Protein AF-A0A6G0UF89-F1 (afdb_monomer)

Radius of gyration: 19.94 Å; Cα contacts (8 Å, |Δi|>4): 93; chains: 1; bounding box: 44×32×61 Å

Secondary structure (DSSP, 8-state):
-HHHHHHHHHHHHHHTT---B-HHHHHHHHHHHHHHHHHHHHHHHHHHHHHHHHHH-HHHHHTS-HHHHHHHHHHHHHHHHHHHHHHHHTT--TTS-BSS--HHHHS-HHHHHHHHHHHHHHHHHHHHHHHHTSPPP---

Sequence (140 aa):
IGTLVRATYAVYANANNITVFAKTTCLKMNSLQTVGACASQVILVAIAFDRFMAVFRPLAYSKNNSRLFFYAVAVVGISMGLLFAVIVHIGVDDSVPITVCSVGPAMTRAMIQINIAWSGTFLFLLFCKFISMRPFPNFH

Solvent-accessible surface area (backbone atoms only — not comparable to full-atom values): 7962 Å² total; per-residue (Å²): 106,24,64,55,55,50,51,54,49,51,54,53,29,62,77,67,72,57,60,72,40,54,42,64,62,43,48,55,47,48,32,46,26,46,26,48,50,44,35,49,53,50,50,51,54,51,52,56,47,52,55,51,41,49,71,78,35,50,77,65,46,76,78,48,77,60,63,65,52,55,48,52,52,49,52,53,31,43,51,51,22,50,53,51,40,55,58,69,61,63,89,70,73,63,90,56,78,36,71,66,86,47,70,70,89,69,46,61,73,67,61,54,52,51,49,54,52,51,54,53,50,49,55,48,50,51,52,53,53,59,56,68,74,50,81,77,78,79,89,124

Nearest PDB structures (foldseek):
  5wf6-assembly1_A  TM=6.890E-01  e=8.828E-02  Homo sapiens
  2ydo-assembly1_A  TM=6.700E-01  e=9.978E-02  Homo sapiens
  3qak-assembly1_A  TM=5.951E-01  e=1.531E-01  Homo sapiens
  8ugw-assembly1_A  TM=5.772E-01  e=3.192E-01  Tequatrovirus T4
  7ld4-assembly1_R  TM=7.280E-01  e=1.227E+00  Homo sapiens

Foldseek 3Di:
DLVVVVVVVVVVCVVVVNQKDFLVVLLVSVLVVQLVVLLVVLLVVLVVVLVVCCVPPVPVSVPDPCVVVSVVSNVVSNVLSVVLSVVLPPPFDRPDIDRDSDPVVSGDPVSVVVSVVVSVVVVVVVVVVVVVVDDDDPPD

pLDDT: mean 77.2, std 8.53, range [42.72, 93.0]

Mean predicted aligned error: 8.64 Å

Structure (mmCIF, N/CA/C/O backbone):
data_AF-A0A6G0UF89-F1
#
_entry.id   AF-A0A6G0UF89-F1
#
loop_
_atom_site.group_PDB
_atom_site.id
_atom_site.type_symbol
_atom_site.label_atom_id
_atom_site.label_alt_id
_atom_site.label_comp_id
_atom_site.label_asym_id
_atom_site.label_entity_id
_atom_site.label_seq_id
_atom_site.pdbx_PDB_ins_code
_atom_site.Cartn_x
_atom_site.Cartn_y
_atom_site.Cartn_z
_atom_site.occupancy
_atom_site.B_iso_or_equiv
_atom_site.auth_seq_id
_atom_site.auth_comp_id
_atom_site.auth_asym_id
_atom_site.auth_atom_id
_atom_site.pdbx_PDB_model_num
ATOM 1 N N . ILE A 1 1 ? 1.447 -10.960 -1.028 1.00 68.19 1 ILE A N 1
ATOM 2 C CA . ILE A 1 1 ? 1.215 -11.077 -2.492 1.00 68.19 1 ILE A CA 1
ATOM 3 C C . ILE A 1 1 ? 2.253 -10.270 -3.273 1.00 68.19 1 ILE A C 1
ATOM 5 O O . ILE A 1 1 ? 3.057 -10.889 -3.950 1.00 68.19 1 ILE A O 1
ATOM 9 N N . GLY A 1 2 ? 2.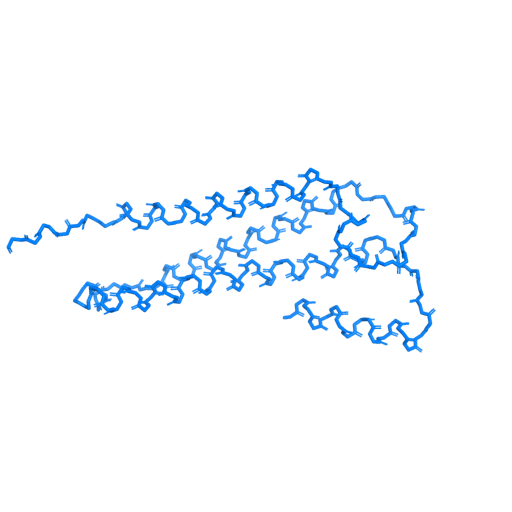344 -8.941 -3.137 1.00 73.12 2 GLY A N 1
ATOM 10 C CA . GLY A 1 2 ? 3.314 -8.167 -3.935 1.00 73.12 2 GLY A CA 1
ATOM 11 C C . GLY A 1 2 ? 4.801 -8.468 -3.672 1.00 73.12 2 GLY A C 1
ATOM 12 O O . GLY A 1 2 ? 5.582 -8.507 -4.615 1.00 73.12 2 GLY A O 1
ATOM 13 N N . THR A 1 3 ? 5.202 -8.788 -2.435 1.00 77.25 3 THR A N 1
ATOM 14 C CA . THR A 1 3 ? 6.576 -9.250 -2.133 1.00 77.25 3 THR A CA 1
ATOM 15 C C . THR A 1 3 ? 6.909 -10.587 -2.794 1.00 77.25 3 THR A C 1
ATOM 17 O O . THR A 1 3 ? 8.015 -10.766 -3.288 1.00 77.25 3 THR A O 1
ATOM 20 N N . LEU A 1 4 ? 5.938 -11.504 -2.849 1.00 80.50 4 LEU A N 1
ATOM 21 C CA . LEU A 1 4 ? 6.075 -12.803 -3.509 1.00 80.50 4 LEU A CA 1
ATOM 22 C C . LEU A 1 4 ? 6.234 -12.637 -5.025 1.00 80.50 4 LEU A C 1
ATOM 24 O O . LEU A 1 4 ? 7.116 -13.248 -5.621 1.00 80.50 4 LEU A O 1
ATOM 28 N N . VAL A 1 5 ? 5.428 -11.770 -5.644 1.00 82.69 5 VAL A N 1
ATOM 29 C CA . VAL A 1 5 ? 5.542 -11.446 -7.078 1.00 82.69 5 VAL A CA 1
ATOM 30 C C . VAL A 1 5 ? 6.910 -10.834 -7.387 1.00 82.69 5 VAL A C 1
ATOM 32 O O . VAL A 1 5 ? 7.569 -11.231 -8.341 1.00 82.69 5 VAL A O 1
ATOM 35 N N . ARG A 1 6 ? 7.398 -9.925 -6.537 1.00 83.12 6 ARG A N 1
ATOM 36 C CA . ARG A 1 6 ? 8.733 -9.337 -6.701 1.00 83.12 6 ARG A CA 1
ATOM 37 C C . ARG A 1 6 ? 9.855 -10.367 -6.542 1.00 83.12 6 ARG A C 1
ATOM 39 O O . ARG A 1 6 ? 10.805 -10.345 -7.317 1.00 83.12 6 ARG A O 1
ATOM 46 N N . ALA A 1 7 ? 9.752 -11.262 -5.560 1.00 85.44 7 ALA A N 1
ATOM 47 C CA . ALA A 1 7 ? 10.749 -12.305 -5.321 1.00 85.44 7 ALA A CA 1
ATOM 48 C C . ALA A 1 7 ? 10.803 -13.316 -6.476 1.00 85.44 7 ALA A C 1
ATOM 50 O O . ALA A 1 7 ? 11.879 -13.617 -6.982 1.00 85.44 7 ALA A O 1
ATOM 51 N N . THR A 1 8 ? 9.643 -13.788 -6.938 1.00 86.81 8 THR A N 1
ATOM 52 C CA . THR A 1 8 ? 9.547 -14.715 -8.079 1.00 86.81 8 THR A CA 1
ATOM 53 C C . THR A 1 8 ? 10.087 -14.087 -9.361 1.00 86.81 8 THR A C 1
ATOM 55 O O . THR A 1 8 ? 10.867 -14.724 -10.068 1.00 86.81 8 THR A O 1
ATOM 58 N N . TYR A 1 9 ? 9.769 -12.816 -9.620 1.00 85.00 9 TYR A N 1
ATOM 59 C CA . TYR A 1 9 ? 10.314 -12.094 -10.767 1.00 85.00 9 TYR A CA 1
ATOM 60 C C . TYR A 1 9 ? 11.834 -11.890 -10.676 1.00 85.00 9 TYR A C 1
ATOM 62 O O . TYR A 1 9 ? 12.526 -12.012 -11.682 1.00 85.00 9 TYR A O 1
ATOM 70 N N . ALA A 1 10 ? 12.379 -11.634 -9.482 1.00 84.69 10 ALA A N 1
ATOM 71 C CA . ALA A 1 10 ? 13.825 -11.516 -9.288 1.00 84.69 10 ALA A CA 1
ATOM 72 C C . ALA A 1 10 ? 14.558 -12.836 -9.583 1.00 84.69 10 ALA A C 1
ATOM 74 O O . ALA A 1 10 ? 15.586 -12.827 -10.259 1.00 84.69 10 ALA A O 1
ATOM 75 N N . VAL A 1 11 ? 14.006 -13.970 -9.137 1.00 89.75 11 VAL A N 1
ATOM 76 C CA . VAL A 1 11 ? 14.552 -15.303 -9.448 1.00 89.75 11 VAL A CA 1
ATOM 77 C C . VAL A 1 11 ? 14.484 -15.579 -10.952 1.00 89.75 11 VAL A C 1
ATOM 79 O O . VAL A 1 11 ? 15.469 -16.028 -11.536 1.00 89.75 11 VAL A O 1
ATOM 82 N N . TYR A 1 12 ? 13.359 -15.252 -11.594 1.00 89.25 12 TYR A N 1
ATOM 83 C CA . TYR A 1 12 ? 13.187 -15.405 -13.040 1.00 89.25 12 TYR A CA 1
ATOM 84 C C . TYR A 1 12 ? 14.169 -14.543 -13.849 1.00 89.25 12 TYR A C 1
ATOM 86 O O . TYR A 1 12 ? 14.790 -15.033 -14.792 1.00 89.25 12 TYR A O 1
ATOM 94 N N . ALA A 1 13 ? 14.339 -13.272 -13.480 1.00 87.25 13 ALA A N 1
ATOM 95 C CA . ALA A 1 13 ? 15.257 -12.361 -14.158 1.00 87.25 13 ALA A CA 1
ATOM 96 C C . ALA A 1 13 ? 16.716 -12.819 -14.019 1.00 87.25 13 ALA A C 1
ATOM 98 O O . ALA A 1 13 ? 17.458 -12.794 -14.999 1.00 87.25 13 ALA A O 1
ATOM 99 N N . ASN A 1 14 ? 17.096 -13.309 -12.833 1.00 88.50 14 ASN A N 1
ATOM 100 C CA . ASN A 1 14 ? 18.422 -13.873 -12.591 1.00 88.50 14 ASN A CA 1
ATOM 101 C C . ASN A 1 14 ? 18.672 -15.135 -13.434 1.00 88.50 14 ASN A C 1
ATOM 103 O O . ASN A 1 14 ? 19.735 -15.274 -14.026 1.00 88.50 14 ASN A O 1
ATOM 107 N N . ALA A 1 15 ? 17.677 -16.020 -13.556 1.00 93.00 15 ALA A N 1
ATOM 108 C CA . ALA A 1 15 ? 17.790 -17.223 -14.383 1.00 93.00 15 ALA A CA 1
ATOM 109 C C . ALA A 1 15 ? 17.967 -16.919 -15.886 1.00 93.00 15 ALA A C 1
ATOM 111 O O . ALA A 1 15 ? 18.557 -17.721 -16.604 1.00 93.00 15 ALA A O 1
ATOM 112 N N . ASN A 1 16 ? 17.485 -15.763 -16.355 1.00 90.75 16 ASN A N 1
ATOM 113 C CA . ASN A 1 16 ? 17.539 -15.349 -17.762 1.00 90.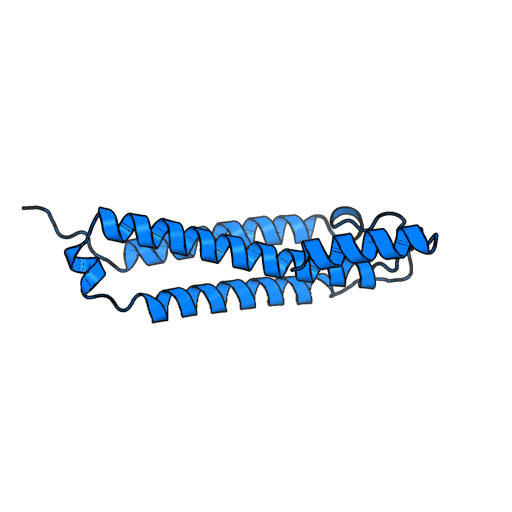75 16 ASN A CA 1
ATOM 114 C C . ASN A 1 16 ? 18.591 -14.258 -18.047 1.00 90.75 16 ASN A C 1
ATOM 116 O O . ASN A 1 16 ? 18.583 -13.685 -19.134 1.00 90.75 16 ASN A O 1
ATOM 120 N N . ASN A 1 17 ? 19.481 -13.943 -17.095 1.00 90.19 17 ASN A N 1
ATOM 121 C CA . ASN A 1 17 ? 20.476 -12.863 -17.208 1.00 90.19 17 ASN A CA 1
ATOM 122 C C . ASN A 1 17 ? 19.879 -11.489 -17.594 1.00 90.19 17 ASN A C 1
ATOM 124 O O . ASN A 1 17 ? 20.525 -10.677 -18.259 1.00 90.19 17 ASN A O 1
ATOM 128 N N . ILE A 1 18 ? 18.644 -11.202 -17.169 1.00 85.19 18 ILE A N 1
ATOM 129 C CA . ILE A 1 18 ? 17.982 -9.919 -17.433 1.00 85.19 18 ILE A CA 1
ATOM 130 C C . ILE A 1 18 ? 18.432 -8.913 -16.370 1.00 85.19 18 ILE A C 1
ATOM 132 O O . ILE A 1 18 ? 18.011 -8.981 -15.216 1.00 85.19 18 ILE A O 1
ATOM 136 N N . THR A 1 19 ? 19.275 -7.962 -16.766 1.00 83.25 19 THR A N 1
ATOM 137 C CA . THR A 1 19 ? 19.835 -6.923 -15.879 1.00 83.25 19 THR A CA 1
ATOM 138 C C . THR A 1 19 ? 19.254 -5.533 -16.123 1.00 83.25 19 THR A C 1
ATOM 140 O O . THR A 1 19 ? 19.593 -4.594 -15.407 1.00 83.25 19 THR A O 1
ATOM 143 N N . VAL A 1 20 ? 18.372 -5.392 -17.116 1.00 83.38 20 VAL A N 1
ATOM 144 C CA . VAL A 1 20 ? 17.774 -4.117 -17.515 1.00 83.38 20 VAL A CA 1
ATOM 145 C C . VAL A 1 20 ? 16.258 -4.236 -17.491 1.00 83.38 20 VAL A C 1
ATOM 147 O O . VAL A 1 20 ? 15.684 -5.135 -18.105 1.00 83.38 20 VAL A O 1
ATOM 150 N N . PHE A 1 21 ? 15.605 -3.316 -16.786 1.00 83.06 21 PHE A N 1
ATOM 151 C CA . PHE A 1 21 ? 14.157 -3.297 -16.629 1.00 83.06 21 PHE A CA 1
ATOM 152 C C . PHE A 1 21 ? 13.566 -1.997 -17.169 1.00 83.06 21 PHE A C 1
ATOM 154 O O . PHE A 1 21 ? 14.121 -0.913 -16.980 1.00 83.06 21 PHE A O 1
ATOM 161 N N . ALA A 1 22 ? 12.396 -2.111 -17.797 1.00 83.38 22 ALA A N 1
ATOM 162 C CA . ALA A 1 22 ? 11.557 -0.958 -18.089 1.00 83.38 22 ALA A CA 1
ATOM 163 C C . ALA A 1 22 ? 11.012 -0.373 -16.778 1.00 83.38 22 ALA A C 1
ATOM 165 O O . ALA A 1 22 ? 10.593 -1.112 -15.872 1.00 8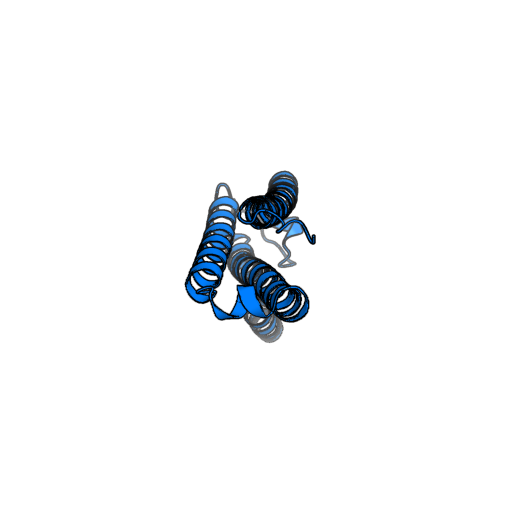3.38 22 ALA A O 1
ATOM 166 N N . LYS A 1 23 ? 10.987 0.961 -16.681 1.00 82.69 23 LYS A N 1
ATOM 167 C CA . LYS A 1 23 ? 10.486 1.668 -15.496 1.00 82.69 23 LYS A CA 1
ATOM 168 C C . LYS A 1 23 ? 9.042 1.291 -15.197 1.00 82.69 23 LYS A C 1
ATOM 170 O O . LYS A 1 23 ? 8.732 0.979 -14.046 1.00 82.69 23 LYS A O 1
ATOM 175 N N . THR A 1 24 ? 8.181 1.230 -16.212 1.00 81.94 24 THR A N 1
ATOM 176 C CA . THR A 1 24 ? 6.776 0.827 -16.054 1.00 81.94 24 THR A CA 1
ATOM 177 C C . THR A 1 24 ? 6.601 -0.566 -15.447 1.00 81.94 24 THR A C 1
ATOM 179 O O . THR A 1 24 ? 5.768 -0.731 -14.553 1.00 81.94 24 THR A O 1
ATOM 182 N N . THR A 1 25 ? 7.394 -1.562 -15.853 1.00 82.06 25 THR A N 1
ATOM 183 C CA . THR A 1 25 ? 7.330 -2.926 -15.291 1.00 82.06 25 THR A CA 1
ATOM 184 C C . THR A 1 25 ? 7.682 -2.932 -13.806 1.00 82.06 25 THR A C 1
ATOM 186 O O . THR A 1 25 ? 6.976 -3.534 -12.991 1.00 82.06 25 THR A O 1
ATOM 189 N N . CYS A 1 26 ? 8.727 -2.197 -13.429 1.00 82.50 26 CYS A N 1
ATOM 190 C CA . CYS A 1 26 ? 9.120 -2.047 -12.032 1.00 82.50 26 CYS A CA 1
ATOM 191 C C . CYS A 1 26 ? 8.066 -1.345 -11.185 1.00 82.50 26 CYS A C 1
ATOM 193 O O . CYS A 1 26 ? 7.780 -1.758 -10.057 1.00 82.50 26 CYS A O 1
ATOM 195 N N . LEU A 1 27 ? 7.442 -0.323 -11.753 1.00 82.75 27 LEU A N 1
ATOM 196 C CA . LEU A 1 27 ? 6.390 0.433 -11.101 1.00 82.75 27 LEU A CA 1
ATOM 197 C C . LEU A 1 27 ? 5.124 -0.407 -10.879 1.00 82.75 27 LEU A C 1
ATOM 199 O O . LEU A 1 27 ? 4.523 -0.343 -9.807 1.00 82.75 27 LEU A O 1
ATOM 203 N N . LYS A 1 28 ? 4.758 -1.260 -11.844 1.00 83.44 28 LYS A N 1
ATOM 204 C CA . LYS A 1 28 ? 3.637 -2.209 -11.718 1.00 83.44 28 LYS A CA 1
ATOM 205 C C . LYS A 1 28 ? 3.873 -3.232 -10.605 1.00 83.44 28 LYS A C 1
ATOM 207 O O . LYS A 1 28 ? 2.988 -3.473 -9.790 1.00 83.44 28 LYS A O 1
ATOM 212 N N . MET A 1 29 ? 5.074 -3.804 -10.519 1.00 83.19 29 MET A N 1
ATOM 213 C CA . MET A 1 29 ? 5.398 -4.736 -9.431 1.00 83.19 29 MET A CA 1
ATOM 214 C C . MET A 1 29 ? 5.375 -4.047 -8.065 1.00 83.19 29 MET A C 1
ATOM 216 O O . MET A 1 29 ? 4.870 -4.600 -7.086 1.00 83.19 29 MET A O 1
ATOM 220 N N . ASN A 1 30 ? 5.900 -2.824 -8.002 1.00 82.00 30 ASN A N 1
ATOM 221 C CA . ASN A 1 30 ? 5.961 -2.076 -6.760 1.00 82.00 30 ASN A CA 1
ATOM 222 C C . ASN A 1 30 ? 4.583 -1.584 -6.297 1.00 82.00 30 ASN A C 1
ATOM 224 O O . ASN A 1 30 ? 4.276 -1.670 -5.114 1.00 82.00 30 ASN A O 1
ATOM 228 N N . SER A 1 31 ? 3.724 -1.136 -7.213 1.00 82.88 31 SER A N 1
ATOM 229 C CA . SER A 1 31 ? 2.365 -0.704 -6.875 1.00 82.88 31 SER A CA 1
ATOM 230 C C . SER A 1 31 ? 1.544 -1.837 -6.253 1.00 82.88 31 SER A C 1
ATOM 232 O O . SER A 1 31 ? 0.901 -1.632 -5.223 1.00 82.88 31 SER A O 1
ATOM 234 N N . LEU A 1 32 ? 1.656 -3.064 -6.778 1.00 83.38 32 LEU A N 1
ATOM 235 C CA . LEU A 1 32 ? 1.030 -4.247 -6.182 1.00 83.38 32 LEU A CA 1
ATOM 236 C C . LEU A 1 32 ? 1.563 -4.537 -4.767 1.00 83.38 32 LEU A C 1
ATOM 238 O O . LEU A 1 32 ? 0.806 -4.932 -3.874 1.00 83.38 32 LEU A O 1
ATOM 242 N N . GLN A 1 33 ? 2.865 -4.338 -4.545 1.00 83.44 33 GLN A N 1
ATOM 243 C CA . GLN A 1 33 ? 3.470 -4.448 -3.218 1.00 83.44 33 GLN A CA 1
ATOM 244 C C . GLN A 1 33 ? 2.936 -3.377 -2.264 1.00 83.44 33 GLN A C 1
ATOM 246 O O . GLN A 1 33 ? 2.586 -3.714 -1.132 1.00 83.44 33 GLN A O 1
ATOM 251 N N . THR A 1 34 ? 2.819 -2.129 -2.713 1.00 79.62 34 THR A N 1
ATOM 252 C CA . THR A 1 34 ? 2.301 -1.027 -1.897 1.00 79.62 34 THR A CA 1
ATOM 253 C C . THR A 1 34 ? 0.842 -1.244 -1.509 1.00 79.62 34 THR A C 1
ATOM 255 O O . THR A 1 34 ? 0.530 -1.160 -0.325 1.00 79.62 34 THR A O 1
ATOM 258 N N . VAL A 1 35 ? -0.033 -1.610 -2.451 1.00 82.38 35 VAL A N 1
ATOM 259 C CA . VAL A 1 35 ? -1.453 -1.892 -2.159 1.00 82.38 35 VAL A CA 1
ATOM 260 C C . VAL A 1 35 ? -1.574 -2.990 -1.101 1.00 82.38 35 VAL A C 1
ATOM 262 O O . VAL A 1 35 ? -2.300 -2.839 -0.118 1.00 82.38 35 VAL A O 1
ATOM 265 N N . GLY A 1 36 ? -0.815 -4.080 -1.266 1.00 83.19 36 GLY A N 1
ATOM 266 C CA . GLY A 1 36 ? -0.802 -5.180 -0.305 1.00 83.19 36 GLY A CA 1
ATOM 267 C C . GLY A 1 36 ? -0.283 -4.768 1.075 1.00 83.19 36 GLY A C 1
ATOM 268 O O . GLY A 1 36 ? -0.852 -5.175 2.087 1.00 83.19 36 GLY A O 1
ATOM 269 N N . ALA A 1 37 ? 0.764 -3.942 1.128 1.00 81.06 37 ALA A N 1
ATOM 270 C CA . ALA A 1 37 ? 1.313 -3.429 2.380 1.00 81.06 37 ALA A CA 1
ATOM 271 C C . ALA A 1 37 ? 0.304 -2.526 3.109 1.00 81.06 37 ALA A C 1
ATOM 273 O O . ALA A 1 37 ? 0.022 -2.762 4.284 1.00 81.06 37 ALA A O 1
ATOM 274 N N . CYS A 1 38 ? -0.309 -1.567 2.411 1.00 77.62 38 CYS A N 1
ATOM 275 C CA . CYS A 1 38 ? -1.324 -0.679 2.981 1.00 77.62 38 CYS A CA 1
ATOM 276 C C . CYS A 1 38 ? -2.528 -1.468 3.513 1.00 77.62 38 CYS A C 1
ATOM 278 O O . CYS A 1 38 ? -2.942 -1.264 4.654 1.00 77.62 38 CYS A O 1
ATOM 280 N N . ALA A 1 39 ? -3.037 -2.431 2.737 1.00 81.31 39 ALA A N 1
ATOM 281 C CA . ALA A 1 39 ? -4.122 -3.303 3.182 1.00 81.31 39 ALA A CA 1
ATOM 282 C C . ALA A 1 39 ? -3.740 -4.083 4.452 1.00 81.31 39 ALA A C 1
ATOM 284 O O . ALA A 1 39 ? -4.518 -4.134 5.402 1.00 81.31 39 ALA A O 1
ATOM 285 N N . SER A 1 40 ? -2.523 -4.636 4.508 1.00 84.12 40 SER A N 1
ATOM 286 C CA . SER A 1 40 ? -2.060 -5.388 5.680 1.00 84.12 40 SER A CA 1
ATOM 287 C C . SER A 1 40 ? -1.936 -4.527 6.941 1.00 84.12 40 SER A C 1
ATOM 289 O O . SER A 1 40 ? -2.357 -4.961 8.010 1.00 84.12 40 SER A O 1
ATOM 291 N N . GLN A 1 41 ? -1.428 -3.297 6.824 1.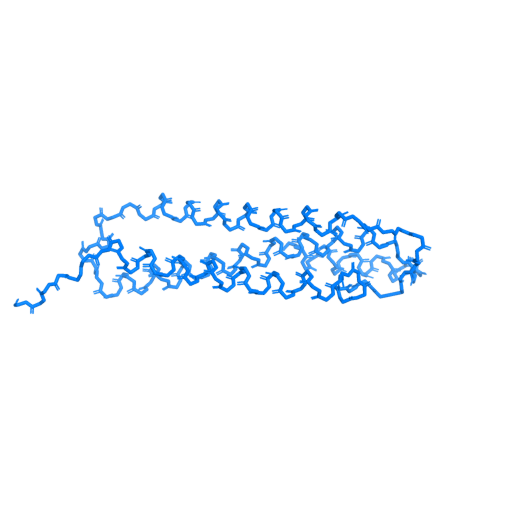00 80.62 41 GLN A N 1
ATOM 292 C CA . GLN A 1 41 ? -1.297 -2.371 7.953 1.00 80.62 41 GLN A CA 1
ATOM 293 C C . GLN A 1 41 ? -2.668 -1.986 8.509 1.00 80.62 41 GLN A C 1
ATOM 295 O O . GLN A 1 41 ? -2.893 -2.041 9.716 1.00 80.62 41 GLN A O 1
ATOM 300 N N . VAL A 1 42 ? -3.601 -1.655 7.618 1.00 79.56 42 VAL A N 1
ATOM 301 C CA . VAL A 1 42 ? -4.966 -1.273 7.978 1.00 79.56 42 VAL A CA 1
ATOM 302 C C . VAL A 1 42 ? -5.701 -2.429 8.670 1.00 79.56 42 VAL A C 1
ATOM 304 O O . VAL A 1 42 ? -6.329 -2.223 9.708 1.00 79.56 42 VAL A O 1
ATOM 307 N N . ILE A 1 43 ? -5.569 -3.655 8.153 1.00 83.12 43 ILE A N 1
ATOM 308 C CA . ILE A 1 43 ? -6.155 -4.856 8.768 1.00 83.12 43 ILE A CA 1
ATOM 309 C C . ILE A 1 43 ? -5.530 -5.134 10.140 1.00 83.12 43 ILE A C 1
ATOM 311 O O . ILE A 1 43 ? -6.259 -5.394 11.094 1.00 83.12 43 ILE A O 1
ATOM 31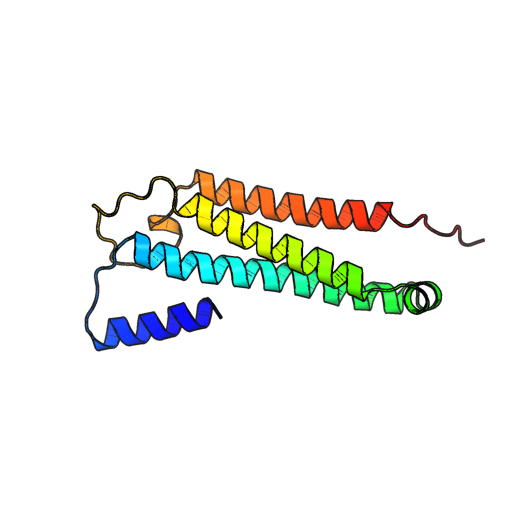5 N N . LEU A 1 44 ? -4.202 -5.054 10.269 1.00 85.69 44 LEU A N 1
ATOM 316 C CA . LEU A 1 44 ? -3.508 -5.284 11.541 1.00 85.69 44 LEU A CA 1
ATOM 317 C C . LEU A 1 44 ? -3.947 -4.295 12.621 1.00 85.69 44 LEU A C 1
ATOM 319 O O . LEU A 1 44 ? -4.229 -4.711 13.743 1.00 85.69 44 LEU A O 1
ATOM 323 N N . VAL A 1 45 ? -4.056 -3.008 12.283 1.00 81.38 45 VAL A N 1
ATOM 324 C CA . VAL A 1 45 ? -4.557 -1.981 13.208 1.00 81.38 45 VAL A CA 1
ATOM 325 C C . VAL A 1 45 ? -5.996 -2.283 13.615 1.00 81.38 45 VAL A C 1
ATOM 327 O O . VAL A 1 45 ? -6.329 -2.208 14.797 1.00 81.38 45 VAL A O 1
ATOM 330 N N . ALA A 1 46 ? -6.835 -2.692 12.663 1.00 79.25 46 ALA A N 1
ATOM 331 C CA . ALA A 1 46 ? -8.212 -3.057 12.952 1.00 79.25 46 ALA A CA 1
ATOM 332 C C . ALA A 1 46 ? -8.294 -4.276 13.898 1.00 79.25 46 ALA A C 1
ATOM 334 O O . ALA A 1 46 ? -9.067 -4.247 14.853 1.00 79.25 46 ALA A O 1
ATOM 335 N N . ILE A 1 47 ? -7.479 -5.319 13.687 1.00 85.50 47 ILE A N 1
ATOM 336 C CA . ILE A 1 47 ? -7.423 -6.514 14.553 1.00 85.50 47 ILE A CA 1
ATOM 337 C C . ILE A 1 47 ? -6.892 -6.166 15.947 1.00 85.50 47 ILE A C 1
ATOM 339 O O . ILE A 1 47 ? -7.465 -6.595 16.947 1.00 85.50 47 ILE A O 1
ATOM 343 N N . ALA A 1 48 ? -5.804 -5.399 16.039 1.00 85.38 48 ALA A N 1
ATOM 344 C CA . ALA A 1 48 ? -5.251 -4.979 17.325 1.00 85.38 48 ALA A CA 1
ATOM 345 C C . ALA A 1 48 ? -6.296 -4.205 18.141 1.00 85.38 48 ALA A C 1
ATOM 347 O O . ALA A 1 48 ? -6.458 -4.425 19.343 1.00 85.38 48 ALA A O 1
ATOM 348 N N . PHE A 1 49 ? -7.063 -3.354 17.463 1.00 77.75 49 PHE A N 1
ATOM 349 C CA . PHE A 1 49 ? -8.126 -2.585 18.084 1.00 77.75 49 PHE A CA 1
ATOM 350 C C . PHE A 1 49 ? -9.343 -3.433 18.474 1.00 77.75 49 PHE A C 1
ATOM 352 O O . PHE A 1 49 ? -9.920 -3.208 19.536 1.00 77.75 49 PHE A O 1
ATOM 359 N N . ASP A 1 50 ? -9.711 -4.432 17.667 1.00 81.38 50 ASP A N 1
ATOM 360 C CA . ASP A 1 50 ? -10.737 -5.424 18.017 1.00 81.38 50 ASP A CA 1
ATOM 361 C C . ASP A 1 50 ? -10.460 -6.035 19.393 1.00 81.38 50 ASP A C 1
ATOM 363 O O . ASP A 1 50 ? -11.317 -6.045 20.278 1.00 81.38 50 ASP A O 1
ATOM 367 N N . ARG A 1 51 ? -9.209 -6.467 19.591 1.00 85.06 51 ARG A N 1
ATOM 368 C CA . ARG A 1 51 ? -8.746 -7.075 20.840 1.00 85.06 51 ARG A CA 1
ATOM 369 C C . ARG A 1 51 ? -8.689 -6.068 21.977 1.00 85.06 51 ARG A C 1
ATOM 371 O O . ARG A 1 51 ? -9.117 -6.397 23.079 1.00 85.06 51 ARG A O 1
ATOM 378 N N . PHE A 1 52 ? -8.248 -4.840 21.711 1.00 84.06 52 PHE A N 1
ATOM 379 C CA . PHE A 1 52 ? -8.295 -3.760 22.694 1.00 84.06 52 PHE A CA 1
ATOM 380 C C . PHE A 1 52 ? -9.733 -3.517 23.188 1.00 84.06 52 PHE A C 1
ATOM 382 O O . PHE A 1 52 ? -9.992 -3.519 24.389 1.00 84.06 52 PHE A O 1
ATOM 389 N N . MET A 1 53 ? -10.706 -3.399 22.284 1.00 75.06 53 MET A N 1
ATOM 390 C CA . MET A 1 53 ? -12.105 -3.160 22.656 1.00 75.06 53 MET A CA 1
ATOM 391 C C . MET A 1 53 ? -12.755 -4.347 23.367 1.00 75.06 53 MET A C 1
ATOM 393 O O . MET A 1 53 ? -13.531 -4.135 24.301 1.00 75.06 53 MET A O 1
ATOM 397 N N . ALA A 1 54 ? -12.427 -5.576 22.966 1.00 82.38 54 ALA A N 1
ATOM 398 C CA . ALA A 1 54 ? -12.910 -6.776 23.640 1.00 82.38 54 ALA A CA 1
ATOM 399 C C . ALA A 1 54 ? -12.470 -6.826 25.117 1.00 82.38 54 ALA A C 1
ATOM 401 O O . ALA A 1 54 ? -13.253 -7.247 25.966 1.00 82.38 54 ALA A O 1
ATOM 402 N N . VAL A 1 55 ? -11.256 -6.350 25.428 1.00 85.88 55 VAL A N 1
ATOM 403 C CA . VAL A 1 55 ? -10.723 -6.296 26.801 1.00 85.88 55 VAL A CA 1
ATOM 404 C C . VAL A 1 55 ? -11.287 -5.109 27.585 1.00 85.88 55 VAL A C 1
ATOM 406 O O . VAL A 1 55 ? -11.756 -5.282 28.706 1.00 85.88 55 VAL A O 1
ATOM 409 N N . PHE A 1 56 ? -11.275 -3.903 27.012 1.00 81.50 56 PHE A N 1
ATOM 410 C CA . PHE A 1 56 ? -11.652 -2.690 27.746 1.00 81.50 56 PHE A CA 1
ATOM 411 C C . PHE A 1 56 ? -13.168 -2.473 27.857 1.00 81.50 56 PHE A C 1
ATOM 413 O O . PHE A 1 56 ? -13.612 -1.783 28.775 1.00 81.50 56 PHE A O 1
ATOM 420 N N . ARG A 1 57 ? -13.983 -3.006 26.933 1.00 74.62 57 ARG A N 1
ATOM 421 C CA . ARG A 1 57 ? -15.449 -2.818 26.928 1.00 74.62 57 ARG A CA 1
ATOM 422 C C . ARG A 1 57 ? -16.213 -4.063 26.446 1.00 74.62 57 ARG A C 1
ATOM 424 O O . ARG A 1 57 ? -16.929 -3.984 25.441 1.00 74.62 57 ARG A O 1
ATOM 431 N N . PRO A 1 58 ? -16.167 -5.185 27.185 1.00 76.56 58 PRO A N 1
ATOM 432 C CA . PRO A 1 58 ? -16.790 -6.449 26.771 1.00 76.56 58 PRO A CA 1
ATOM 433 C C . PRO A 1 58 ? -18.307 -6.334 26.524 1.00 76.56 58 PRO A C 1
ATOM 435 O O . PRO A 1 58 ? -18.823 -6.863 25.538 1.00 76.56 58 PRO A O 1
ATOM 438 N N . LEU A 1 59 ? -19.025 -5.568 27.358 1.00 74.62 59 LEU A N 1
ATOM 439 C CA . LEU A 1 59 ? -20.481 -5.378 27.243 1.00 74.62 59 LEU A CA 1
ATOM 440 C C . LEU A 1 59 ? -20.886 -4.569 25.998 1.00 74.62 59 LEU A C 1
ATOM 442 O O . LEU A 1 59 ? -21.885 -4.875 25.347 1.00 74.62 59 LEU A O 1
ATOM 446 N N . ALA A 1 60 ? -20.106 -3.544 25.641 1.00 71.62 60 ALA A N 1
ATOM 447 C CA . ALA A 1 60 ? -20.363 -2.726 24.454 1.00 71.62 60 ALA A CA 1
ATOM 448 C C . ALA A 1 60 ? -19.895 -3.417 23.165 1.00 71.62 60 ALA A C 1
ATOM 450 O O . ALA A 1 60 ? -20.469 -3.179 22.100 1.00 71.62 60 ALA A O 1
ATOM 451 N N . TYR A 1 61 ? -18.867 -4.263 23.266 1.00 71.38 61 TYR A N 1
ATOM 452 C CA . TYR A 1 61 ? -18.349 -5.061 22.161 1.00 71.38 61 TYR A CA 1
ATOM 453 C C . TYR A 1 61 ? -19.380 -6.100 21.691 1.00 71.38 61 TYR A C 1
ATOM 455 O O . TYR A 1 61 ? -19.643 -6.195 20.495 1.00 71.38 61 TYR A O 1
ATOM 463 N N . SER A 1 62 ? -20.054 -6.789 22.621 1.00 70.44 62 SER A N 1
ATOM 464 C CA . SER A 1 62 ? -21.058 -7.822 22.309 1.00 70.44 62 SER A CA 1
ATOM 465 C C . SER A 1 62 ? -22.258 -7.314 21.490 1.00 70.44 62 SER A C 1
ATOM 467 O O . SER A 1 62 ? -22.773 -8.037 20.640 1.00 70.44 62 SER A O 1
ATOM 469 N N . LYS A 1 63 ? -22.692 -6.063 21.699 1.00 67.75 63 LYS A N 1
ATOM 470 C CA . LYS A 1 63 ? -23.847 -5.474 20.993 1.00 67.75 63 LYS A CA 1
ATOM 471 C C . LYS A 1 63 ? -23.511 -4.851 19.638 1.00 67.75 63 LYS A C 1
ATOM 473 O O . LYS A 1 63 ? -24.428 -4.471 18.912 1.00 67.75 63 LYS A O 1
ATOM 478 N N . ASN A 1 64 ? -22.233 -4.684 19.301 1.00 66.06 64 ASN A N 1
ATOM 479 C CA . ASN A 1 64 ? -21.849 -3.880 18.151 1.00 66.06 64 ASN A CA 1
ATOM 480 C C . ASN A 1 64 ? -21.481 -4.729 16.931 1.00 66.06 64 ASN A C 1
ATOM 482 O O . ASN A 1 64 ? -20.622 -5.603 17.001 1.00 66.06 64 ASN A O 1
ATOM 486 N N . ASN A 1 65 ? -22.079 -4.419 15.779 1.00 62.47 65 ASN A N 1
ATOM 487 C CA . ASN A 1 65 ? -21.831 -5.130 14.528 1.00 62.47 65 ASN A CA 1
ATOM 488 C C . ASN A 1 65 ? -20.475 -4.713 13.923 1.00 62.47 65 ASN A C 1
ATOM 490 O O . ASN A 1 65 ? -20.390 -3.836 13.061 1.00 62.47 65 ASN A O 1
ATOM 494 N N . SER A 1 66 ? -19.395 -5.321 14.416 1.00 69.12 66 SER A N 1
ATOM 495 C CA . SER A 1 66 ? -18.011 -5.001 14.044 1.00 69.12 66 SER A CA 1
ATOM 496 C C . SER A 1 66 ? -17.696 -5.272 12.564 1.00 69.12 66 SER A C 1
ATOM 498 O O . SER A 1 66 ? -16.799 -4.652 11.998 1.00 69.12 66 SER A O 1
ATOM 500 N N . ARG A 1 67 ? -18.481 -6.121 11.886 1.00 72.56 67 ARG A N 1
ATOM 501 C CA . ARG A 1 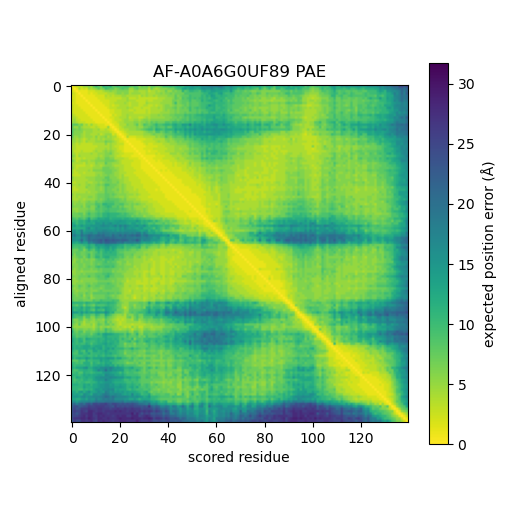67 ? -18.244 -6.545 10.493 1.00 72.56 67 ARG A CA 1
ATOM 502 C C . ARG A 1 67 ? -18.333 -5.409 9.477 1.00 72.56 67 ARG A C 1
ATOM 504 O O . ARG A 1 67 ? -17.465 -5.307 8.616 1.00 72.56 67 ARG A O 1
ATOM 511 N N . LEU A 1 68 ? -19.354 -4.552 9.577 1.00 73.88 68 LEU A N 1
ATOM 512 C CA . LEU A 1 68 ? -19.532 -3.433 8.640 1.00 73.88 68 LEU A CA 1
ATOM 513 C C . LEU A 1 68 ? -18.373 -2.435 8.756 1.00 73.88 68 LEU A C 1
ATOM 515 O O . LEU A 1 68 ? -17.922 -1.866 7.766 1.00 73.88 68 LEU A O 1
ATOM 519 N N . PHE A 1 69 ? -17.863 -2.272 9.975 1.00 75.19 69 PHE A N 1
ATOM 520 C CA . PHE A 1 69 ? -16.710 -1.437 10.262 1.00 75.19 69 PHE A CA 1
ATOM 521 C C . PHE A 1 69 ? -15.423 -2.006 9.647 1.00 75.19 69 PHE A C 1
ATOM 523 O O . PHE A 1 69 ? -14.753 -1.295 8.899 1.00 75.19 69 PHE A O 1
ATOM 530 N N . PHE A 1 70 ? -15.112 -3.284 9.888 1.00 77.69 70 PHE A N 1
ATOM 531 C CA . PHE A 1 70 ? -13.959 -3.935 9.257 1.00 77.69 70 PHE A CA 1
ATOM 532 C C . PHE A 1 70 ? -14.034 -3.878 7.734 1.00 77.69 70 PHE A C 1
ATOM 534 O O . PHE A 1 70 ? -13.029 -3.610 7.079 1.00 77.69 70 PHE A O 1
ATOM 541 N N . TYR A 1 71 ? -15.230 -4.073 7.178 1.00 81.94 71 TYR A N 1
ATOM 542 C CA . TYR A 1 71 ? -15.453 -3.976 5.744 1.00 81.94 71 TYR A CA 1
ATOM 543 C C . TYR A 1 71 ? -15.194 -2.559 5.221 1.00 81.94 71 TYR A C 1
ATOM 545 O O . TYR A 1 71 ? -14.443 -2.392 4.265 1.00 81.94 71 TYR A O 1
ATOM 553 N N . ALA A 1 72 ? -15.741 -1.528 5.871 1.00 79.69 72 ALA A N 1
ATOM 554 C CA . ALA A 1 72 ? -15.506 -0.138 5.485 1.00 79.69 72 ALA A CA 1
ATOM 555 C C . ALA A 1 72 ? -14.014 0.225 5.543 1.00 79.69 72 ALA A C 1
ATOM 557 O O . ALA A 1 72 ? -13.482 0.826 4.613 1.00 79.69 72 ALA A O 1
ATOM 558 N N . VAL A 1 73 ? -13.316 -0.192 6.599 1.00 78.62 73 VAL A N 1
ATOM 559 C CA . VAL A 1 73 ? -11.875 0.037 6.755 1.00 78.62 73 VAL A CA 1
ATOM 560 C C . VAL A 1 73 ? -11.064 -0.687 5.680 1.00 78.62 73 VAL A C 1
ATOM 562 O O . VAL A 1 73 ? -10.160 -0.087 5.098 1.00 78.62 73 VAL A O 1
ATOM 565 N N . ALA A 1 74 ? -11.413 -1.933 5.357 1.00 81.50 74 ALA A N 1
ATOM 566 C CA . ALA A 1 74 ? -10.771 -2.681 4.281 1.00 81.50 74 ALA A CA 1
ATOM 567 C C . ALA A 1 74 ? -10.998 -2.021 2.911 1.00 81.50 74 ALA A C 1
ATOM 569 O O . ALA A 1 74 ? -10.041 -1.829 2.163 1.00 81.50 74 ALA A O 1
ATOM 570 N N . VAL A 1 75 ? -12.234 -1.617 2.601 1.00 84.19 75 VAL A N 1
ATOM 571 C CA . VAL A 1 75 ? -12.577 -0.948 1.335 1.00 84.19 75 VAL A CA 1
ATOM 572 C C . VAL A 1 75 ? -11.815 0.366 1.185 1.00 84.19 75 VAL A C 1
ATOM 574 O O . VAL A 1 75 ? -11.239 0.606 0.125 1.00 84.19 75 VAL A O 1
ATOM 577 N N . VAL A 1 76 ? -11.758 1.194 2.233 1.00 80.88 76 VAL A N 1
ATOM 578 C CA . VAL A 1 76 ? -11.027 2.468 2.171 1.00 80.88 76 VAL A CA 1
ATOM 579 C C . VAL A 1 76 ? -9.514 2.240 2.091 1.00 80.88 76 VAL A C 1
ATOM 581 O O . VAL A 1 76 ? -8.832 2.925 1.332 1.00 80.88 76 VAL A O 1
ATOM 584 N N . GLY A 1 77 ? -8.971 1.252 2.807 1.00 78.94 77 GLY A N 1
ATOM 585 C CA . GLY A 1 77 ? -7.552 0.897 2.707 1.00 78.94 77 GLY A CA 1
ATOM 586 C C . GLY A 1 77 ? -7.155 0.424 1.302 1.00 78.94 77 GLY A C 1
ATOM 587 O O . GLY A 1 77 ? -6.117 0.833 0.778 1.00 78.94 77 GLY A O 1
ATOM 588 N N . ILE A 1 78 ? -7.997 -0.395 0.665 1.00 83.19 78 ILE A N 1
ATOM 589 C CA . ILE A 1 78 ? -7.770 -0.896 -0.699 1.00 83.19 78 ILE A CA 1
ATOM 590 C C . ILE A 1 78 ? -7.915 0.228 -1.730 1.00 83.19 78 ILE A C 1
ATOM 592 O O . ILE A 1 78 ? -7.051 0.363 -2.597 1.00 83.19 78 ILE A O 1
ATOM 596 N N . SER A 1 79 ? -8.967 1.049 -1.639 1.00 83.69 79 SER A N 1
ATOM 597 C CA . SER A 1 79 ? -9.179 2.155 -2.580 1.00 83.69 79 SER A CA 1
ATOM 598 C C . SER A 1 79 ? -8.040 3.174 -2.522 1.00 83.69 79 SER A C 1
ATOM 600 O O . SER A 1 79 ? -7.582 3.636 -3.564 1.00 83.69 79 SER A O 1
ATOM 602 N N . MET A 1 80 ? -7.505 3.445 -1.329 1.00 79.12 80 MET A N 1
ATOM 603 C CA . MET A 1 80 ? -6.321 4.288 -1.137 1.00 79.12 80 MET A CA 1
ATOM 604 C C . MET A 1 80 ? -5.071 3.702 -1.799 1.00 79.12 80 MET A C 1
ATOM 606 O O . MET A 1 80 ? -4.368 4.408 -2.523 1.00 79.12 80 MET A O 1
ATOM 610 N N . GLY A 1 81 ? -4.808 2.406 -1.600 1.00 79.50 81 GLY A N 1
ATOM 611 C CA . GLY A 1 81 ? -3.692 1.728 -2.262 1.00 79.50 81 GLY A CA 1
ATOM 612 C C . GLY A 1 81 ? -3.795 1.798 -3.789 1.00 79.50 81 GLY A C 1
ATOM 613 O O . GLY A 1 81 ? -2.796 2.044 -4.466 1.00 79.50 81 GLY A O 1
ATOM 614 N N . LEU A 1 82 ? -5.005 1.623 -4.332 1.00 83.31 82 LEU A N 1
ATOM 615 C CA . LEU A 1 82 ? -5.271 1.702 -5.770 1.00 83.31 82 LEU A CA 1
ATOM 616 C C . LEU A 1 82 ? -5.097 3.120 -6.321 1.00 83.31 82 LEU A C 1
ATOM 618 O O . LEU A 1 82 ? -4.468 3.289 -7.363 1.00 83.31 82 LEU A O 1
ATOM 622 N N . LEU A 1 83 ? -5.596 4.141 -5.620 1.00 83.56 83 LEU A N 1
ATOM 623 C CA . LEU A 1 83 ? -5.395 5.540 -6.011 1.00 83.56 83 LEU A CA 1
ATOM 624 C C . LEU A 1 83 ? -3.906 5.877 -6.093 1.00 83.56 83 LEU A C 1
ATOM 626 O O . LEU A 1 83 ? -3.457 6.460 -7.079 1.00 83.56 83 LEU A O 1
ATOM 630 N N . PHE A 1 84 ? -3.125 5.449 -5.100 1.00 78.69 84 PHE A N 1
ATOM 631 C CA . PHE A 1 84 ? -1.680 5.638 -5.120 1.00 78.69 84 PHE A CA 1
ATOM 632 C C . PHE A 1 84 ? -1.019 4.908 -6.299 1.00 78.69 84 PHE A C 1
ATOM 634 O O . PHE A 1 84 ? -0.190 5.495 -6.992 1.00 78.69 84 PHE A O 1
ATOM 641 N N . ALA A 1 85 ? -1.420 3.663 -6.576 1.00 80.62 85 ALA A N 1
ATOM 642 C CA . ALA A 1 85 ? -0.927 2.913 -7.728 1.00 80.62 85 ALA A CA 1
ATOM 643 C C . ALA A 1 85 ? -1.163 3.663 -9.050 1.00 80.62 85 ALA A C 1
ATOM 645 O O . ALA A 1 85 ? -0.249 3.756 -9.867 1.00 80.62 85 ALA A O 1
ATOM 646 N N . VAL A 1 86 ? -2.352 4.243 -9.238 1.00 83.31 86 VAL A N 1
ATOM 647 C CA . VAL A 1 86 ? -2.696 5.012 -10.445 1.00 83.31 86 VAL A CA 1
ATOM 648 C C . VAL A 1 86 ? -1.871 6.294 -10.545 1.00 83.31 86 VAL A C 1
ATOM 650 O O . VAL A 1 86 ? -1.290 6.553 -11.596 1.00 83.31 86 VAL A O 1
ATOM 653 N N . ILE A 1 87 ? -1.769 7.069 -9.460 1.00 81.00 87 ILE A N 1
ATOM 654 C CA . ILE A 1 87 ? -1.027 8.342 -9.444 1.00 81.00 87 ILE A CA 1
ATOM 655 C C . ILE A 1 87 ? 0.440 8.127 -9.817 1.00 81.00 87 ILE A C 1
ATOM 657 O O . ILE A 1 87 ? 1.012 8.917 -10.562 1.00 81.00 87 ILE A O 1
ATOM 661 N N . VAL A 1 88 ? 1.043 7.042 -9.332 1.00 78.00 88 VAL A N 1
ATOM 662 C CA . VAL A 1 88 ? 2.448 6.723 -9.597 1.00 78.00 88 VAL A CA 1
ATOM 663 C C . VAL A 1 88 ? 2.715 6.434 -11.079 1.00 78.00 88 VAL A C 1
ATOM 665 O O . VAL A 1 88 ? 3.821 6.682 -11.546 1.00 78.00 88 VAL A O 1
ATOM 668 N N . HIS A 1 89 ? 1.714 5.993 -11.844 1.00 80.31 89 HIS A N 1
ATOM 669 C CA . HIS A 1 89 ? 1.848 5.777 -13.287 1.00 80.31 89 HIS A CA 1
ATOM 670 C C . HIS A 1 89 ? 1.719 7.053 -14.135 1.00 80.31 89 HIS A C 1
ATOM 672 O O . HIS A 1 89 ? 2.047 7.020 -15.322 1.00 80.31 89 HIS A O 1
ATOM 678 N N . ILE A 1 90 ? 1.270 8.175 -13.565 1.00 81.25 90 ILE A N 1
ATOM 679 C CA . ILE A 1 90 ? 1.098 9.428 -14.308 1.00 81.25 90 ILE A CA 1
ATOM 680 C C . ILE A 1 90 ? 2.467 10.092 -14.514 1.00 81.25 90 ILE A C 1
ATOM 682 O O . ILE A 1 90 ? 3.152 10.428 -13.551 1.00 81.25 90 ILE A O 1
ATOM 686 N N . GLY A 1 91 ? 2.852 10.313 -15.775 1.00 72.50 91 GLY A N 1
ATOM 687 C CA . GLY A 1 91 ? 4.080 11.040 -16.133 1.00 72.50 91 GLY A CA 1
ATOM 688 C C . GLY A 1 91 ? 5.360 10.197 -16.139 1.00 72.50 91 GLY A C 1
ATOM 689 O O . GLY A 1 91 ? 6.454 10.744 -16.017 1.00 72.50 91 GLY A O 1
ATOM 690 N N . VAL A 1 92 ? 5.244 8.871 -16.257 1.00 77.75 92 VAL A N 1
ATOM 691 C CA . VAL A 1 92 ? 6.402 7.969 -16.342 1.00 77.75 92 VAL A CA 1
ATOM 692 C C . VAL A 1 92 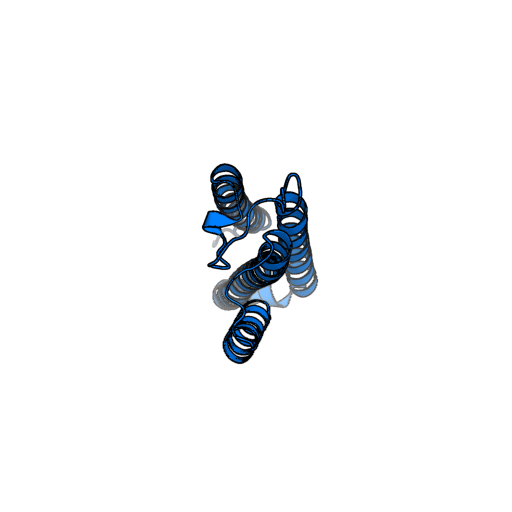? 6.923 7.916 -17.773 1.00 77.75 92 VAL A C 1
ATOM 694 O O . VAL A 1 92 ? 6.208 7.506 -18.681 1.00 77.75 92 VAL A O 1
ATOM 697 N N . ASP A 1 93 ? 8.188 8.289 -17.945 1.00 77.62 93 ASP A N 1
ATOM 698 C CA . ASP A 1 93 ? 8.901 8.201 -19.217 1.00 77.62 93 ASP A CA 1
ATOM 699 C C . ASP A 1 93 ? 9.776 6.933 -19.249 1.00 77.62 93 ASP A C 1
ATOM 701 O O . ASP A 1 93 ? 10.705 6.785 -18.441 1.00 77.62 93 ASP A O 1
ATOM 705 N N . ASP A 1 94 ? 9.449 6.004 -20.154 1.00 76.12 94 ASP A N 1
ATOM 706 C CA . ASP A 1 94 ? 10.101 4.691 -20.317 1.00 76.12 94 ASP A CA 1
ATOM 707 C C . ASP A 1 94 ? 11.442 4.760 -21.068 1.00 76.12 94 ASP A C 1
ATOM 709 O O . A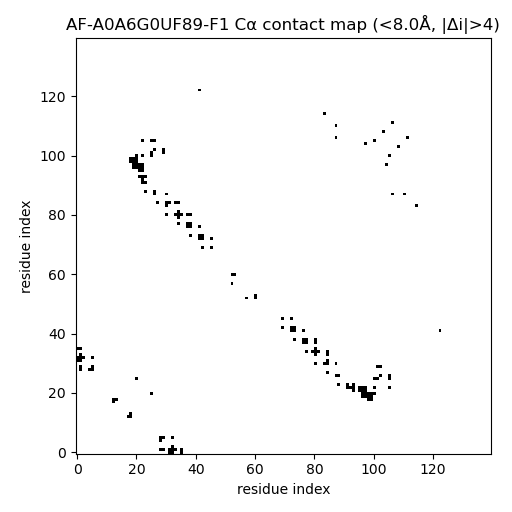SP A 1 94 ? 12.143 3.755 -21.188 1.00 76.12 94 ASP A O 1
ATOM 713 N N . SER A 1 95 ? 11.837 5.943 -21.534 1.00 72.44 95 SER A N 1
ATOM 714 C CA . SER A 1 95 ? 13.053 6.160 -22.325 1.00 72.44 95 SER A CA 1
ATOM 715 C C . SER A 1 95 ? 14.372 5.893 -21.579 1.00 72.44 95 SER A C 1
ATOM 717 O O . SER A 1 95 ? 15.412 5.753 -22.220 1.00 72.44 95 SER A O 1
ATOM 719 N N . VAL A 1 96 ? 14.359 5.776 -20.242 1.00 78.44 96 VAL A N 1
ATOM 720 C CA . VAL A 1 96 ? 15.575 5.548 -19.438 1.00 78.44 96 VAL A CA 1
ATOM 721 C C . VAL A 1 96 ? 15.555 4.162 -18.775 1.00 78.44 96 VAL A C 1
ATOM 723 O O . VAL A 1 96 ? 14.737 3.942 -17.873 1.00 78.44 96 VAL A O 1
ATOM 726 N N . PRO A 1 97 ? 16.466 3.247 -19.156 1.00 78.31 97 PRO A N 1
ATOM 727 C CA . PRO A 1 97 ? 16.562 1.920 -18.556 1.00 78.31 97 PRO A CA 1
ATOM 728 C C . PRO A 1 97 ? 17.060 1.972 -17.105 1.00 78.31 97 PRO A C 1
ATOM 730 O O . PRO A 1 97 ? 17.917 2.785 -16.757 1.00 78.31 97 PRO A O 1
ATOM 733 N N . ILE A 1 98 ? 16.553 1.070 -16.258 1.00 81.19 98 ILE A N 1
ATOM 734 C CA . ILE A 1 98 ? 16.993 0.913 -14.862 1.00 81.19 98 ILE A CA 1
ATOM 735 C C . ILE A 1 98 ? 17.561 -0.488 -14.618 1.00 81.19 98 ILE A C 1
ATOM 737 O O . ILE A 1 98 ? 16.979 -1.489 -15.032 1.00 81.19 98 ILE A O 1
ATOM 741 N N . THR A 1 99 ? 18.691 -0.564 -13.914 1.00 81.25 99 THR A N 1
ATOM 742 C CA . THR A 1 99 ? 19.357 -1.833 -13.561 1.00 81.25 99 THR A CA 1
ATOM 743 C C . THR A 1 99 ? 18.833 -2.438 -12.263 1.00 81.25 99 THR A C 1
ATOM 745 O O . THR A 1 99 ? 18.901 -3.645 -12.048 1.00 81.25 99 THR A O 1
ATOM 748 N N . VAL A 1 100 ? 18.265 -1.600 -11.391 1.00 78.75 100 VAL A N 1
ATOM 749 C CA . VAL A 1 100 ? 17.696 -2.015 -10.109 1.00 78.75 100 VAL A CA 1
ATOM 750 C C . VAL A 1 100 ? 16.232 -1.621 -10.011 1.00 78.75 100 VAL A C 1
ATOM 752 O O . VAL A 1 100 ? 15.852 -0.451 -10.057 1.00 78.75 100 VAL A O 1
ATOM 755 N N . CYS A 1 101 ? 15.396 -2.636 -9.828 1.00 78.75 101 CYS A N 1
ATOM 756 C CA . CYS A 1 101 ? 13.964 -2.475 -9.665 1.00 78.75 101 CYS A CA 1
ATOM 757 C C . CYS A 1 101 ? 13.638 -2.062 -8.220 1.00 78.75 101 CYS A C 1
ATOM 759 O O . CYS A 1 101 ? 13.414 -2.901 -7.339 1.00 78.75 101 CYS A O 1
ATOM 761 N N . SER A 1 102 ? 13.689 -0.755 -7.959 1.00 76.25 102 SER A N 1
ATOM 762 C CA . SER A 1 102 ? 13.470 -0.153 -6.640 1.00 76.25 102 SER A CA 1
ATOM 763 C C . SER A 1 102 ? 12.565 1.077 -6.727 1.00 76.25 102 SER A C 1
ATOM 765 O O . SER A 1 102 ? 12.495 1.743 -7.756 1.00 76.25 102 SER A O 1
ATOM 767 N N . VAL A 1 103 ? 11.882 1.387 -5.622 1.00 70.44 103 VAL A N 1
ATOM 768 C CA . VAL A 1 103 ? 10.930 2.506 -5.511 1.00 70.44 103 VAL A CA 1
ATOM 769 C C . VAL A 1 103 ? 11.621 3.850 -5.724 1.00 70.44 103 VAL A C 1
ATOM 771 O O . VAL A 1 103 ? 11.085 4.714 -6.402 1.00 70.44 103 VAL A O 1
ATOM 774 N N . GLY A 1 104 ? 12.829 4.008 -5.175 1.00 68.88 104 GLY A N 1
ATOM 775 C CA . GLY A 1 104 ? 13.596 5.255 -5.231 1.00 68.88 104 GLY A CA 1
ATOM 776 C C . GLY A 1 104 ? 13.896 5.749 -6.653 1.00 68.88 104 GLY A C 1
ATOM 777 O O . GLY A 1 104 ? 13.537 6.876 -6.969 1.00 68.88 104 GLY A O 1
ATOM 778 N N . PRO A 1 105 ? 14.527 4.942 -7.526 1.00 62.97 105 PRO A N 1
ATOM 779 C CA . PRO A 1 105 ? 14.845 5.365 -8.892 1.00 62.97 105 PRO A CA 1
ATOM 780 C C . PRO A 1 105 ? 13.626 5.458 -9.822 1.00 62.97 105 PRO A C 1
ATOM 782 O O . PRO A 1 105 ? 13.704 6.113 -10.858 1.00 62.97 105 PRO A O 1
ATOM 785 N N . ALA A 1 106 ? 12.508 4.812 -9.478 1.00 62.69 106 ALA A N 1
ATOM 786 C CA . ALA A 1 106 ? 11.309 4.779 -10.313 1.00 62.69 106 ALA A CA 1
ATOM 787 C C . ALA A 1 106 ? 10.286 5.883 -9.976 1.00 62.69 106 ALA A C 1
ATOM 789 O O . ALA A 1 106 ? 9.324 6.059 -10.717 1.00 62.69 106 ALA A O 1
ATOM 790 N N . MET A 1 107 ? 10.466 6.616 -8.872 1.00 70.38 107 MET A N 1
ATOM 791 C CA . MET A 1 107 ? 9.450 7.514 -8.318 1.00 70.38 107 MET A CA 1
ATOM 792 C C . MET A 1 107 ? 10.064 8.846 -7.870 1.00 70.38 107 MET A C 1
ATOM 794 O O . MET A 1 107 ? 11.159 8.890 -7.312 1.00 70.38 107 MET A O 1
ATOM 798 N N . THR A 1 108 ? 9.359 9.960 -8.087 1.00 72.00 108 THR A N 1
ATOM 799 C CA . THR A 1 108 ? 9.850 11.278 -7.652 1.00 72.00 108 THR A CA 1
ATOM 800 C C . THR A 1 108 ? 9.804 11.406 -6.126 1.00 72.00 108 THR A C 1
ATOM 802 O O . THR A 1 108 ? 8.897 10.896 -5.464 1.00 72.00 108 THR A O 1
ATOM 805 N N . ARG A 1 109 ? 10.763 12.139 -5.538 1.00 72.06 109 ARG A N 1
ATOM 806 C CA . ARG A 1 109 ? 10.819 12.361 -4.077 1.00 72.06 109 ARG A CA 1
ATOM 807 C C . ARG A 1 109 ? 9.524 12.968 -3.520 1.00 72.06 109 ARG A C 1
ATOM 809 O O . ARG A 1 109 ? 9.126 12.624 -2.411 1.00 72.06 109 ARG A O 1
ATOM 816 N N . ALA A 1 110 ? 8.854 13.819 -4.298 1.00 69.25 110 ALA A N 1
ATOM 817 C CA . ALA A 1 110 ? 7.588 14.443 -3.922 1.00 69.25 110 ALA A CA 1
ATOM 818 C C . ALA A 1 110 ? 6.470 13.411 -3.703 1.00 69.25 110 ALA A C 1
ATOM 820 O O . ALA A 1 110 ? 5.767 13.468 -2.698 1.00 69.25 110 ALA A O 1
ATOM 821 N N . MET A 1 111 ? 6.351 12.414 -4.583 1.00 71.50 111 MET A N 1
ATOM 822 C CA . MET A 1 111 ? 5.314 11.384 -4.462 1.00 71.50 111 MET A CA 1
ATOM 823 C C . MET A 1 111 ? 5.525 10.495 -3.226 1.00 71.50 111 MET A C 1
ATOM 825 O O . MET A 1 111 ? 4.557 9.996 -2.653 1.00 71.50 111 MET A O 1
ATOM 829 N N . ILE A 1 112 ? 6.779 10.302 -2.792 1.00 71.81 112 ILE A N 1
ATOM 830 C CA . ILE A 1 112 ? 7.103 9.504 -1.597 1.00 71.81 112 ILE A CA 1
ATOM 831 C C . ILE A 1 112 ? 6.619 10.244 -0.349 1.00 71.81 112 ILE A C 1
ATOM 833 O O . ILE A 1 112 ? 5.939 9.657 0.490 1.00 71.81 112 ILE A O 1
ATOM 837 N N . GLN A 1 113 ? 6.927 11.540 -0.257 1.00 76.56 113 GLN A N 1
ATOM 838 C CA . GLN A 1 113 ? 6.501 12.389 0.858 1.00 76.56 113 GLN A CA 1
ATOM 839 C C . GLN A 1 113 ? 4.977 12.496 0.933 1.00 76.56 113 GLN A C 1
ATOM 841 O O . GLN A 1 113 ? 4.410 12.362 2.014 1.00 76.56 113 GLN A O 1
ATOM 846 N N . ILE A 1 114 ? 4.309 12.648 -0.215 1.00 76.69 114 ILE A N 1
ATOM 847 C CA . ILE A 1 114 ? 2.843 12.681 -0.285 1.00 76.69 114 ILE A CA 1
ATOM 848 C C . ILE A 1 114 ? 2.248 11.367 0.225 1.00 76.69 114 ILE A C 1
ATOM 850 O O . ILE A 1 114 ? 1.316 11.405 1.018 1.00 76.69 114 ILE A O 1
ATOM 854 N N . ASN A 1 115 ? 2.794 10.210 -0.161 1.00 73.88 115 ASN A N 1
ATOM 855 C CA . ASN A 1 115 ? 2.283 8.922 0.315 1.00 73.88 115 ASN A CA 1
ATOM 856 C C . ASN A 1 115 ? 2.445 8.756 1.834 1.00 73.88 115 ASN A C 1
ATOM 858 O O . ASN A 1 115 ? 1.500 8.381 2.530 1.00 73.88 115 ASN A O 1
ATOM 862 N N . ILE A 1 116 ? 3.627 9.074 2.369 1.00 76.38 116 ILE A N 1
ATOM 863 C CA . ILE A 1 116 ? 3.895 8.975 3.812 1.00 76.38 116 ILE A CA 1
ATOM 864 C C . ILE A 1 116 ? 2.977 9.921 4.596 1.00 76.38 116 ILE A C 1
ATOM 866 O O . ILE A 1 116 ? 2.348 9.501 5.566 1.00 76.38 116 ILE A O 1
ATOM 870 N N . ALA A 1 117 ? 2.851 11.175 4.155 1.00 78.69 117 ALA A N 1
ATOM 871 C CA . ALA A 1 117 ? 1.960 12.142 4.786 1.00 78.69 117 ALA A CA 1
ATOM 872 C C . ALA A 1 117 ? 0.500 11.669 4.732 1.00 78.69 117 ALA A C 1
ATOM 874 O O . ALA A 1 117 ? -0.180 11.631 5.753 1.00 78.69 117 ALA A O 1
ATOM 875 N N . TRP A 1 118 ? 0.034 11.229 3.563 1.00 74.44 118 TRP A N 1
ATOM 876 C CA . TRP A 1 118 ? -1.354 10.829 3.354 1.00 74.44 118 TRP A CA 1
ATOM 877 C C . TRP A 1 118 ? -1.740 9.572 4.143 1.00 74.44 118 TRP A C 1
ATOM 879 O O . TRP A 1 118 ? -2.800 9.534 4.767 1.00 74.44 118 TRP A O 1
ATOM 889 N N . SER A 1 119 ? -0.871 8.556 4.170 1.00 74.38 119 SER A N 1
ATOM 890 C CA . SER A 1 119 ? -1.078 7.331 4.957 1.00 74.38 119 SER A CA 1
ATOM 891 C C . SER A 1 119 ? -1.095 7.605 6.464 1.00 74.38 119 SER A C 1
ATOM 893 O O . SER A 1 119 ? -1.974 7.096 7.165 1.00 74.38 119 SER A O 1
ATOM 895 N N . GLY A 1 120 ? -0.194 8.462 6.956 1.00 77.44 120 GLY A N 1
ATOM 896 C CA . GLY A 1 120 ? -0.164 8.887 8.357 1.00 77.44 120 GLY A CA 1
ATOM 897 C C . GLY A 1 120 ? -1.406 9.687 8.755 1.00 77.44 120 GLY A C 1
ATOM 898 O O . GLY A 1 120 ? -2.057 9.365 9.751 1.00 77.44 120 GLY A O 1
ATOM 899 N N . THR A 1 121 ? -1.789 10.681 7.949 1.00 79.06 121 THR A N 1
ATOM 900 C CA . THR A 1 121 ? -2.997 11.485 8.183 1.00 79.06 121 THR A CA 1
ATOM 901 C C . THR A 1 121 ? -4.257 10.627 8.136 1.00 79.06 121 THR A C 1
ATOM 903 O O . THR A 1 121 ? -5.133 10.786 8.981 1.00 79.06 121 THR A O 1
ATOM 906 N N . PHE A 1 122 ? -4.357 9.682 7.201 1.00 76.06 122 PHE A N 1
ATOM 907 C CA . PHE A 1 122 ? -5.514 8.798 7.104 1.00 76.06 122 PHE A CA 1
ATOM 908 C C . PHE A 1 122 ? -5.653 7.882 8.325 1.00 76.06 122 PHE A C 1
ATOM 910 O O . PHE A 1 122 ? -6.746 7.763 8.885 1.00 76.06 122 PHE A O 1
ATOM 917 N N . LEU A 1 123 ? -4.549 7.276 8.776 1.00 75.62 123 LEU A N 1
ATOM 918 C CA . LEU A 1 123 ? -4.558 6.445 9.977 1.00 75.62 123 LEU A CA 1
ATOM 919 C C . LEU A 1 123 ? -4.968 7.267 11.205 1.00 75.62 123 LEU A C 1
ATOM 921 O O . LEU A 1 123 ? -5.797 6.821 11.998 1.00 75.62 123 LEU A O 1
ATOM 925 N N . PHE A 1 124 ? -4.451 8.491 11.316 1.00 79.12 124 PHE A N 1
ATOM 926 C CA . PHE A 1 124 ? -4.818 9.424 12.375 1.00 79.12 124 PHE A CA 1
ATOM 927 C C . PHE A 1 124 ? -6.304 9.805 12.326 1.00 79.12 124 PHE A C 1
ATOM 929 O O . PHE A 1 124 ? -6.983 9.741 13.345 1.00 79.12 124 PHE A O 1
ATOM 936 N N . LEU A 1 125 ? -6.846 10.129 11.149 1.00 77.44 125 LEU A N 1
ATOM 937 C CA . LEU A 1 125 ? -8.261 10.473 10.982 1.00 77.44 125 LEU A CA 1
ATOM 938 C C . LEU A 1 125 ? -9.188 9.296 11.284 1.00 77.44 125 LEU A C 1
ATOM 940 O O . LEU A 1 125 ? -10.239 9.504 11.894 1.00 77.44 125 LEU A O 1
ATOM 944 N N . LEU A 1 126 ? -8.807 8.072 10.901 1.00 74.62 126 LEU A N 1
ATOM 945 C CA . LEU A 1 126 ? -9.508 6.873 11.350 1.00 74.62 126 LEU A CA 1
ATOM 946 C C . LEU A 1 126 ? -9.501 6.830 12.878 1.00 74.62 126 LEU A C 1
ATOM 948 O O . LEU A 1 126 ? -10.574 6.820 13.472 1.00 74.62 126 LEU A O 1
ATOM 952 N N . PHE A 1 127 ? -8.334 6.910 13.517 1.00 74.62 127 PHE A N 1
ATOM 953 C CA . PHE A 1 127 ? -8.232 6.929 14.978 1.00 74.62 127 PHE A CA 1
ATOM 954 C C . PHE A 1 127 ? -9.112 8.011 15.628 1.00 74.62 127 PHE A C 1
ATOM 956 O O . PHE A 1 127 ? -9.899 7.698 16.521 1.00 74.62 127 PHE A O 1
ATOM 963 N N . CYS A 1 128 ? -9.057 9.256 15.152 1.00 74.69 128 CYS A N 1
ATOM 964 C CA . CYS A 1 128 ? -9.857 10.365 15.676 1.00 74.69 128 CYS A CA 1
ATOM 965 C C . CYS A 1 128 ? -11.358 10.139 15.499 1.00 74.69 128 CYS A C 1
ATOM 967 O O . CYS A 1 128 ? -12.124 10.331 16.444 1.00 74.69 128 CYS A O 1
ATOM 969 N N . LYS A 1 129 ? -11.797 9.702 14.313 1.00 72.25 129 LYS A N 1
ATOM 970 C CA . LYS A 1 129 ? -13.212 9.407 14.060 1.00 72.25 129 LYS A CA 1
ATOM 971 C C . LYS A 1 129 ? -13.679 8.226 14.913 1.00 72.25 129 LYS A C 1
ATOM 973 O O . LYS A 1 129 ? -14.806 8.244 15.400 1.00 72.25 129 LYS A O 1
ATOM 978 N N . PHE A 1 130 ? -12.809 7.250 15.171 1.00 65.81 130 PHE A N 1
ATOM 979 C CA . PHE A 1 130 ? -13.099 6.123 16.060 1.00 65.81 130 PHE A CA 1
ATOM 980 C C . PHE A 1 130 ? -13.232 6.519 17.526 1.00 65.81 130 PHE A C 1
ATOM 982 O O . PHE A 1 130 ? -14.162 6.050 18.183 1.00 65.81 130 PHE A O 1
ATOM 989 N N . ILE A 1 131 ? -12.370 7.408 18.019 1.00 68.44 131 ILE A N 1
ATOM 990 C CA . ILE A 1 131 ? -12.480 7.965 19.374 1.00 68.44 131 ILE A CA 1
ATOM 991 C C . ILE A 1 131 ? -13.742 8.835 19.492 1.00 68.44 131 ILE A C 1
ATOM 993 O O . ILE A 1 131 ? -14.488 8.717 20.459 1.00 68.44 131 ILE A O 1
ATOM 997 N N . SER A 1 132 ? -14.023 9.667 18.485 1.00 67.44 132 SER A N 1
ATOM 998 C CA . SER A 1 132 ? -15.160 10.596 18.485 1.00 67.44 132 SER A CA 1
ATOM 999 C C . SER A 1 132 ? -16.522 9.898 18.391 1.00 67.44 132 SER A C 1
ATOM 1001 O O . SER A 1 132 ? -17.491 10.374 18.978 1.00 67.44 132 SER A O 1
ATOM 1003 N N . MET A 1 133 ? -16.618 8.755 17.704 1.00 62.34 133 MET A N 1
ATOM 1004 C CA . MET A 1 133 ? -17.887 8.040 17.527 1.00 62.34 133 MET A CA 1
ATOM 1005 C C . MET A 1 133 ? -18.433 7.375 18.800 1.00 62.34 133 MET A C 1
ATOM 1007 O O . MET A 1 133 ? -19.532 6.819 18.734 1.00 62.34 133 MET A O 1
ATOM 1011 N N . ARG A 1 134 ? -17.736 7.396 19.950 1.00 58.97 134 ARG A N 1
ATOM 1012 C CA . ARG A 1 134 ? -18.310 6.870 21.202 1.00 58.97 134 ARG A CA 1
ATOM 1013 C C . ARG A 1 134 ? -18.039 7.764 22.409 1.00 58.97 134 ARG A C 1
ATOM 1015 O O . ARG A 1 134 ? -16.900 7.785 22.874 1.00 58.97 134 ARG A O 1
ATOM 1022 N N . PRO A 1 135 ? -19.073 8.418 22.982 1.00 54.22 135 PRO A N 1
ATOM 1023 C CA . PRO A 1 135 ? -18.919 9.093 24.262 1.00 54.22 135 PRO A CA 1
ATOM 1024 C C . PRO A 1 135 ? -18.419 8.086 25.303 1.00 54.22 135 PRO A C 1
ATOM 1026 O O . PRO A 1 135 ? -18.856 6.928 25.355 1.00 54.22 135 PRO A O 1
ATOM 1029 N N . PHE A 1 136 ? -17.439 8.505 26.100 1.00 56.00 136 PHE A N 1
ATOM 1030 C CA . PHE A 1 136 ? -17.049 7.769 27.291 1.00 56.00 136 PHE A CA 1
ATOM 1031 C C . PHE A 1 136 ? -18.280 7.689 28.202 1.00 56.00 136 PHE A C 1
ATOM 1033 O O . PHE A 1 136 ? -18.840 8.734 28.525 1.00 56.00 136 PHE A O 1
ATOM 1040 N N . PRO A 1 137 ? -18.751 6.490 28.591 1.00 50.38 137 PRO A N 1
ATOM 1041 C CA . PRO A 1 137 ? -19.670 6.417 29.707 1.00 50.38 137 PRO A CA 1
ATOM 1042 C C . PRO A 1 137 ? -18.901 6.940 30.920 1.00 50.38 137 PRO A C 1
ATOM 1044 O O . PRO A 1 137 ? -17.819 6.437 31.232 1.00 50.38 137 PRO A O 1
ATOM 1047 N N . ASN A 1 138 ? -19.430 7.992 31.541 1.00 47.03 138 ASN A N 1
ATOM 1048 C CA . ASN A 1 138 ? -18.970 8.442 32.845 1.00 47.03 138 ASN A CA 1
ATOM 1049 C C . ASN A 1 138 ? -19.075 7.238 33.785 1.00 47.03 138 ASN A C 1
ATOM 1051 O O . ASN A 1 138 ? -20.170 6.718 33.996 1.00 47.03 138 ASN A O 1
ATOM 1055 N N . PHE A 1 139 ? -17.936 6.754 34.277 1.00 49.59 139 PHE A N 1
ATOM 1056 C CA . PHE A 1 139 ? -17.913 5.799 35.375 1.00 49.59 139 PHE A CA 1
ATOM 1057 C C . PHE A 1 139 ? -18.310 6.574 36.635 1.00 49.59 139 PHE A C 1
ATOM 1059 O O . PHE A 1 139 ? -17.495 7.311 37.186 1.00 49.59 139 PHE A O 1
ATOM 1066 N N . HIS A 1 140 ? -19.582 6.458 37.008 1.00 42.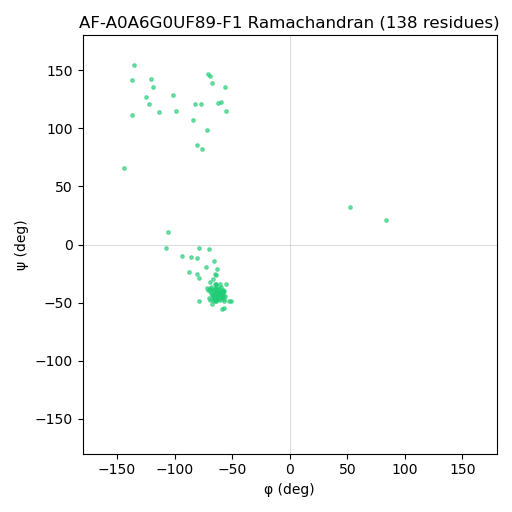72 140 HIS A N 1
ATOM 1067 C CA . HIS A 1 140 ? -20.094 6.771 38.338 1.00 42.72 140 HIS A CA 1
ATOM 1068 C C . HIS A 1 140 ? -20.359 5.464 39.075 1.00 42.72 140 HIS A C 1
ATOM 1070 O O . HIS A 1 140 ? -20.848 4.518 38.413 1.00 42.72 140 HIS A O 1
#